Protein AF-A0A7S0QSA3-F1 (afdb_monomer_lite)

Sequence (160 aa):
GHAGAPNDREMAAGDLVLCDMGGEYYCYASDITVTYPVAGRFDPDQRAVYEAVLAAKDAVEARMRPGVEWVAMHELAERVLVERLLGLGYLSGTVDELVAAEIPALFMPHGLGHLMGIDTHDVGGYPAGAVRATRPGLRSLRMQRDLLEGMVVTVEPGCY

InterPro domains:
  IPR000994 Peptidase M24 [PF00557] (2-160)
  IPR036005 Creatinase/aminopeptidase-like [G3DSA:3.90.230.10] (1-160)
  IPR036005 Creatinase/aminopeptidase-like [SSF55920] (4-160)
  IPR052433 Xaa-Pro dipeptidase-like [PTHR48480] (1-160)

Radius of gyration: 16.75 Å; chains: 1; bounding box: 37×42×35 Å

Foldseek 3Di:
DDPVCPPPDDDDQVDKDWDWDWDADPLFIDTDIDIDGPVRDDDPVRVLQVVLQVQLLVQLVVPDDFQDWLLVSQLSSLLSSLVSCVVVVVDDDDSVVCVVVVVSLVFFQAEQKAFGTSHNRDPDQAPPPRDQDPRGRRNRHSHGDGDDPPTDMDGHGGGD

Structure (mmCIF, N/CA/C/O backbone):
data_AF-A0A7S0QSA3-F1
#
_entry.id   AF-A0A7S0QSA3-F1
#
loop_
_atom_site.group_PDB
_atom_site.id
_atom_site.type_symbol
_atom_site.label_atom_id
_atom_site.label_alt_id
_atom_site.label_comp_id
_atom_site.label_asym_id
_atom_site.label_entity_id
_atom_site.label_seq_id
_atom_site.pdbx_PDB_ins_code
_atom_site.Cartn_x
_atom_site.Cartn_y
_atom_site.Cartn_z
_atom_site.occupancy
_atom_site.B_iso_or_equiv
_atom_site.auth_seq_id
_atom_site.auth_comp_id
_atom_site.auth_asym_id
_atom_site.auth_atom_id
_atom_site.pdbx_PDB_model_num
ATOM 1 N N . GLY A 1 1 ? 14.724 -5.028 -4.306 1.00 50.12 1 GLY A N 1
ATOM 2 C CA . GLY A 1 1 ? 15.576 -6.212 -4.046 1.00 50.12 1 GLY A CA 1
ATOM 3 C C . GLY A 1 1 ? 16.452 -5.957 -2.837 1.00 50.12 1 GLY A C 1
ATOM 4 O O . GLY A 1 1 ? 17.070 -4.902 -2.760 1.00 50.12 1 GLY A O 1
ATOM 5 N N . HIS A 1 2 ? 16.475 -6.866 -1.865 1.00 69.88 2 HIS A N 1
ATOM 6 C CA . HIS A 1 2 ? 17.347 -6.725 -0.698 1.00 69.88 2 HIS A CA 1
ATOM 7 C C . HIS A 1 2 ? 18.770 -7.151 -1.078 1.00 69.88 2 HIS A C 1
ATOM 9 O O . HIS A 1 2 ? 18.942 -8.211 -1.667 1.00 69.88 2 HIS A O 1
ATOM 15 N N . ALA A 1 3 ? 19.802 -6.370 -0.742 1.00 69.94 3 ALA A N 1
ATOM 16 C CA . ALA A 1 3 ? 21.185 -6.696 -1.126 1.00 69.94 3 ALA A CA 1
ATOM 17 C C . ALA A 1 3 ? 21.664 -8.073 -0.608 1.00 69.94 3 ALA A C 1
ATOM 19 O O . ALA A 1 3 ? 22.573 -8.660 -1.186 1.00 69.94 3 ALA A O 1
ATOM 20 N N . GLY A 1 4 ? 21.035 -8.600 0.453 1.00 82.12 4 GLY A N 1
ATOM 21 C CA . GLY A 1 4 ? 21.269 -9.951 0.980 1.00 82.12 4 GLY A CA 1
ATOM 22 C C . GLY A 1 4 ? 20.448 -11.074 0.326 1.00 82.12 4 GLY A C 1
ATOM 23 O O . GLY A 1 4 ? 20.606 -12.225 0.713 1.00 82.12 4 GLY A O 1
ATOM 24 N N . ALA A 1 5 ? 19.572 -10.761 -0.631 1.00 91.88 5 ALA A N 1
ATOM 25 C CA . ALA A 1 5 ? 18.738 -11.706 -1.375 1.00 91.88 5 ALA A CA 1
ATOM 26 C C . ALA A 1 5 ? 18.627 -11.230 -2.841 1.00 91.88 5 ALA A C 1
ATOM 28 O O . ALA A 1 5 ? 17.692 -10.500 -3.182 1.00 91.88 5 ALA A O 1
ATOM 29 N N . PRO A 1 6 ? 19.596 -11.579 -3.709 1.00 93.12 6 PRO A N 1
ATOM 30 C CA . PRO A 1 6 ? 19.841 -10.917 -4.995 1.00 93.12 6 PRO A CA 1
ATOM 31 C C . PRO A 1 6 ? 18.861 -11.303 -6.124 1.00 93.12 6 PRO A C 1
ATOM 33 O O . PRO A 1 6 ? 19.232 -11.262 -7.293 1.00 93.12 6 PRO A O 1
ATOM 36 N N . ASN A 1 7 ? 17.606 -11.629 -5.797 1.00 95.06 7 ASN A N 1
ATOM 37 C CA . ASN A 1 7 ? 16.544 -12.000 -6.743 1.00 95.06 7 ASN A CA 1
ATOM 38 C C . ASN A 1 7 ? 16.895 -13.203 -7.653 1.00 95.06 7 ASN A C 1
ATOM 40 O O . ASN A 1 7 ? 16.579 -13.197 -8.840 1.00 95.06 7 ASN A O 1
ATOM 44 N N . ASP A 1 8 ? 17.547 -14.232 -7.116 1.00 94.88 8 ASP A N 1
ATOM 45 C CA . ASP A 1 8 ? 18.048 -15.404 -7.852 1.00 94.88 8 ASP A CA 1
ATOM 46 C C . ASP A 1 8 ? 17.144 -16.649 -7.761 1.00 94.88 8 ASP A C 1
ATOM 48 O O . ASP A 1 8 ? 17.486 -17.712 -8.280 1.00 94.88 8 ASP A O 1
ATOM 52 N N . ARG A 1 9 ? 15.970 -16.533 -7.128 1.00 95.69 9 ARG A N 1
ATOM 53 C CA . ARG A 1 9 ? 14.992 -17.625 -7.046 1.00 95.69 9 ARG A CA 1
ATOM 54 C C . ARG A 1 9 ? 14.363 -17.894 -8.415 1.00 95.69 9 ARG A C 1
ATOM 56 O O . ARG A 1 9 ? 13.742 -17.013 -9.006 1.00 95.69 9 ARG A O 1
ATOM 63 N N . GLU A 1 10 ? 14.430 -19.144 -8.865 1.00 97.38 10 GLU A N 1
ATOM 64 C CA . GLU A 1 10 ? 13.682 -19.610 -10.033 1.00 97.38 10 GLU A CA 1
ATOM 65 C C . GLU A 1 10 ? 12.171 -19.602 -9.743 1.00 97.38 10 GLU A C 1
ATOM 67 O O . GLU A 1 10 ? 11.713 -20.082 -8.704 1.00 97.38 10 GLU A O 1
ATOM 72 N N . MET A 1 11 ? 11.395 -19.010 -10.651 1.00 97.56 11 MET A N 1
ATOM 73 C CA . MET A 1 11 ? 9.940 -18.919 -10.539 1.00 97.56 11 MET A CA 1
ATOM 74 C C . MET A 1 11 ? 9.276 -20.217 -11.000 1.00 97.56 11 MET A C 1
ATOM 76 O O . MET A 1 11 ? 9.642 -20.773 -12.034 1.00 97.56 11 MET A O 1
ATOM 80 N N . ALA A 1 12 ? 8.261 -20.667 -10.268 1.00 97.06 12 ALA A N 1
ATOM 81 C CA . ALA A 1 12 ? 7.519 -21.887 -10.549 1.00 97.06 12 ALA A CA 1
ATOM 82 C C . ALA A 1 12 ? 6.035 -21.606 -10.830 1.00 97.06 12 ALA A C 1
ATOM 84 O O . ALA A 1 12 ? 5.461 -20.597 -10.414 1.00 97.06 12 ALA A O 1
ATOM 85 N N . ALA A 1 13 ? 5.380 -22.533 -11.531 1.00 96.12 13 ALA A N 1
ATOM 86 C CA . ALA A 1 13 ? 3.927 -22.505 -11.658 1.00 96.12 13 ALA A CA 1
ATOM 87 C C . ALA A 1 13 ? 3.275 -22.604 -10.266 1.00 96.12 13 ALA A C 1
ATOM 89 O O . ALA A 1 13 ? 3.651 -23.459 -9.467 1.00 96.12 13 ALA A O 1
ATOM 90 N N . GLY A 1 14 ? 2.295 -21.739 -9.998 1.00 95.94 14 GLY A N 1
ATOM 91 C CA . GLY A 1 14 ? 1.664 -21.591 -8.680 1.00 95.94 14 GLY A CA 1
ATOM 92 C C . GLY A 1 14 ? 2.210 -20.419 -7.857 1.00 95.94 14 GLY A C 1
ATOM 93 O O . GLY A 1 14 ? 1.543 -19.983 -6.924 1.00 95.94 14 GLY A O 1
ATOM 94 N N . ASP A 1 15 ? 3.357 -19.846 -8.232 1.00 97.56 15 ASP A N 1
ATOM 95 C CA . ASP A 1 15 ? 3.863 -18.637 -7.585 1.00 97.56 15 ASP A CA 1
ATOM 96 C C . ASP A 1 15 ? 3.075 -17.384 -8.014 1.00 97.56 15 ASP A C 1
ATOM 98 O O . ASP A 1 15 ? 2.681 -17.225 -9.180 1.00 97.56 15 ASP A O 1
ATOM 102 N N . LEU A 1 16 ? 2.939 -16.447 -7.072 1.00 97.44 16 LEU A N 1
ATOM 103 C CA . LEU A 1 16 ? 2.693 -15.035 -7.354 1.00 97.44 16 LEU A CA 1
ATOM 104 C C . LEU A 1 16 ? 4.025 -14.290 -7.430 1.00 97.44 16 LEU A C 1
ATOM 106 O O . LEU A 1 16 ? 4.902 -14.464 -6.584 1.00 97.44 16 LEU A O 1
ATOM 110 N N . VAL A 1 17 ? 4.151 -13.418 -8.423 1.00 97.81 17 VAL A N 1
ATOM 111 C CA . VAL A 1 17 ? 5.224 -12.433 -8.510 1.00 97.81 17 VAL A CA 1
ATOM 112 C C . VAL A 1 17 ? 4.717 -11.134 -7.913 1.00 97.81 17 VAL A C 1
ATOM 114 O O . VAL A 1 17 ? 3.706 -10.609 -8.373 1.00 97.81 17 VAL A O 1
ATOM 117 N N . LEU A 1 18 ? 5.447 -10.603 -6.936 1.00 98.25 18 LEU A N 1
ATOM 118 C CA . LEU A 1 18 ? 5.368 -9.209 -6.516 1.00 98.25 18 LEU A CA 1
ATOM 119 C C . LEU A 1 18 ? 6.620 -8.513 -7.044 1.00 98.25 18 LEU A C 1
ATOM 121 O O . LEU A 1 18 ? 7.739 -8.830 -6.641 1.00 98.25 18 LEU A O 1
ATOM 125 N N . CYS A 1 19 ? 6.429 -7.610 -7.996 1.00 97.56 19 CYS A N 1
ATOM 126 C CA . CYS A 1 19 ? 7.502 -6.920 -8.688 1.00 97.56 19 CYS A CA 1
ATOM 127 C C . CYS A 1 19 ? 7.435 -5.433 -8.362 1.00 97.56 19 CYS A C 1
ATOM 129 O O . CYS A 1 19 ? 6.643 -4.704 -8.953 1.00 97.56 19 CYS A O 1
ATOM 131 N N . ASP A 1 20 ? 8.247 -5.030 -7.394 1.00 97.94 20 ASP A N 1
ATOM 132 C CA . ASP A 1 20 ? 8.416 -3.648 -6.962 1.00 97.94 20 ASP A CA 1
ATOM 133 C C . ASP A 1 20 ? 9.662 -3.055 -7.631 1.00 97.94 20 ASP A C 1
ATOM 135 O O . ASP A 1 20 ? 10.796 -3.480 -7.359 1.00 97.94 20 ASP A O 1
ATOM 139 N N . MET A 1 21 ? 9.438 -2.166 -8.600 1.00 97.50 21 MET A N 1
ATOM 140 C CA . MET A 1 21 ? 10.487 -1.570 -9.417 1.00 97.50 21 MET A CA 1
ATOM 141 C C . MET A 1 21 ? 10.151 -0.132 -9.801 1.00 97.50 21 MET A C 1
ATOM 143 O O . MET A 1 21 ? 9.084 0.174 -10.330 1.00 97.50 21 MET A O 1
ATOM 147 N N . GLY A 1 22 ? 11.153 0.724 -9.644 1.00 97.44 22 GLY A N 1
ATOM 148 C CA . GLY A 1 22 ? 11.136 2.118 -10.047 1.00 97.44 22 GLY A CA 1
ATOM 149 C C . GLY A 1 22 ? 12.308 2.460 -10.957 1.00 97.44 22 GLY A C 1
ATOM 150 O O . GLY A 1 22 ? 13.339 1.783 -10.963 1.00 97.44 22 GLY A O 1
ATOM 151 N N . GLY A 1 23 ? 12.149 3.527 -11.732 1.00 97.75 23 GLY A N 1
ATOM 152 C CA . GLY A 1 23 ? 13.238 4.185 -12.446 1.00 97.75 23 GLY A CA 1
ATOM 153 C C . GLY A 1 23 ? 13.463 5.599 -11.923 1.00 97.75 23 GLY A C 1
ATOM 154 O O . GLY A 1 23 ? 12.581 6.192 -11.303 1.00 97.75 23 GLY A O 1
ATOM 155 N N . GLU A 1 24 ? 14.626 6.158 -12.233 1.00 98.44 24 GLU A N 1
ATOM 156 C CA . GLU A 1 24 ? 14.930 7.565 -1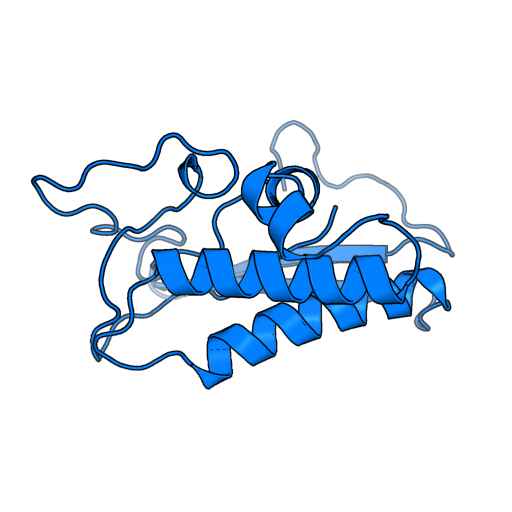1.998 1.00 98.44 24 GLU A CA 1
ATOM 157 C C . GLU A 1 24 ? 15.287 8.235 -13.327 1.00 98.44 24 GLU A C 1
ATOM 159 O O . GLU A 1 24 ? 16.059 7.692 -14.123 1.00 98.44 24 GLU A O 1
ATOM 164 N N . TYR A 1 25 ? 14.732 9.421 -13.576 1.00 98.44 25 TYR A N 1
ATOM 165 C CA . TYR A 1 25 ? 15.095 10.240 -14.728 1.00 98.44 25 TYR A CA 1
ATOM 166 C C . TYR A 1 25 ? 15.304 11.690 -14.311 1.00 98.44 25 TYR A C 1
ATOM 168 O O . TYR A 1 25 ? 14.422 12.312 -13.725 1.00 98.44 25 TYR A O 1
ATOM 176 N N . TYR A 1 26 ? 16.479 12.234 -14.634 1.00 98.31 26 TYR A N 1
A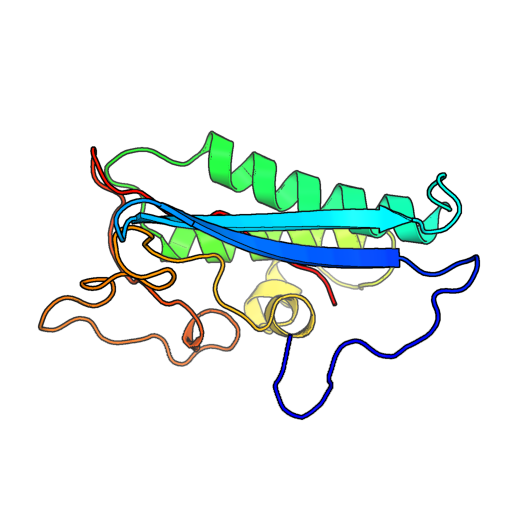TOM 177 C CA . TYR A 1 26 ? 16.889 13.577 -14.213 1.00 98.31 26 TYR A CA 1
ATOM 178 C C . TYR A 1 26 ? 16.712 13.802 -12.699 1.00 98.31 26 TYR A C 1
ATOM 180 O O . TYR A 1 26 ? 16.213 14.838 -12.268 1.00 98.31 26 TYR A O 1
ATOM 188 N N . CYS A 1 27 ? 17.109 12.800 -11.910 1.00 98.06 27 CYS A N 1
ATOM 189 C CA . CYS A 1 27 ? 16.969 12.755 -10.455 1.00 98.06 27 CYS A CA 1
ATOM 190 C C . CYS A 1 27 ? 15.526 12.755 -9.926 1.00 98.06 27 CYS A C 1
ATOM 192 O O . CYS A 1 27 ? 15.345 12.993 -8.743 1.00 98.06 27 CYS A O 1
ATOM 194 N N . TYR A 1 28 ? 14.504 12.518 -10.752 1.00 98.62 28 TYR A N 1
ATOM 195 C CA . TYR A 1 28 ? 13.136 12.295 -10.275 1.00 98.62 28 TYR A CA 1
ATOM 196 C C . TYR A 1 28 ? 12.827 10.805 -10.249 1.00 98.62 28 TYR A C 1
ATOM 198 O O . TYR A 1 28 ? 12.967 10.124 -11.271 1.00 98.62 28 TYR A O 1
ATOM 206 N N . ALA A 1 29 ? 12.396 10.321 -9.089 1.00 98.62 29 ALA A N 1
ATOM 207 C CA . ALA A 1 29 ? 12.070 8.929 -8.853 1.00 98.62 29 ALA A CA 1
ATOM 208 C C . ALA A 1 29 ? 10.660 8.567 -9.352 1.00 98.62 29 ALA A C 1
ATOM 210 O O . ALA A 1 29 ? 9.755 9.396 -9.457 1.00 98.62 29 ALA A O 1
ATOM 211 N N . SER A 1 30 ? 10.482 7.281 -9.628 1.00 98.62 30 SER A N 1
ATOM 212 C CA . SER A 1 30 ? 9.193 6.609 -9.776 1.00 98.62 30 SER A CA 1
ATOM 213 C C . SER A 1 30 ? 9.213 5.345 -8.927 1.00 98.62 30 SER A C 1
ATOM 215 O O . SER A 1 30 ? 10.288 4.788 -8.703 1.00 98.62 30 SER A O 1
ATOM 217 N N . ASP A 1 31 ? 8.048 4.905 -8.465 1.00 98.75 31 ASP A N 1
ATOM 218 C CA . ASP A 1 31 ? 7.919 3.753 -7.578 1.00 98.75 31 ASP A CA 1
ATOM 219 C C . ASP A 1 31 ? 6.608 3.018 -7.867 1.00 98.75 31 ASP A C 1
ATOM 221 O O . ASP A 1 31 ? 5.524 3.602 -7.771 1.00 98.75 31 ASP A O 1
ATOM 225 N N . ILE A 1 32 ? 6.706 1.780 -8.355 1.00 98.69 32 ILE A N 1
ATOM 226 C CA . ILE A 1 32 ? 5.564 1.011 -8.851 1.00 98.69 32 ILE A CA 1
ATOM 227 C C . ILE A 1 32 ? 5.745 -0.453 -8.470 1.00 98.69 32 ILE A C 1
ATOM 229 O O . ILE A 1 32 ? 6.680 -1.124 -8.908 1.00 98.69 32 ILE A O 1
ATOM 233 N N . THR A 1 33 ? 4.753 -0.985 -7.760 1.00 98.75 33 THR A N 1
ATOM 234 C CA . THR A 1 33 ? 4.627 -2.420 -7.511 1.00 98.75 33 THR A CA 1
ATOM 235 C C . THR A 1 33 ? 3.522 -3.033 -8.365 1.00 98.75 33 THR A C 1
ATOM 237 O O . THR A 1 33 ? 2.396 -2.536 -8.409 1.00 98.75 33 THR A O 1
ATOM 240 N N . VAL A 1 34 ? 3.818 -4.160 -9.018 1.00 98.44 34 VAL A N 1
ATOM 241 C CA . VAL A 1 34 ? 2.843 -4.967 -9.767 1.00 98.44 34 VAL A CA 1
ATOM 242 C C . VAL A 1 34 ? 2.826 -6.393 -9.225 1.00 98.44 34 VAL A C 1
ATOM 244 O O . VAL A 1 34 ? 3.876 -7.014 -9.078 1.00 98.44 34 VAL A O 1
ATOM 247 N N . THR A 1 35 ? 1.628 -6.933 -8.980 1.00 98.62 35 THR A N 1
ATOM 248 C CA . THR A 1 35 ? 1.436 -8.329 -8.551 1.00 98.62 35 THR A CA 1
ATOM 249 C C . THR A 1 35 ? 0.715 -9.142 -9.624 1.00 98.62 35 THR A C 1
ATOM 251 O O . THR A 1 35 ? -0.326 -8.712 -10.120 1.00 98.62 35 THR A O 1
ATOM 254 N N . TYR A 1 36 ? 1.254 -10.307 -9.995 1.00 98.31 36 TYR A N 1
ATOM 255 C CA . TYR A 1 36 ? 0.681 -11.177 -11.031 1.00 98.31 36 TYR A CA 1
ATOM 256 C C . TYR A 1 36 ? 1.116 -12.649 -10.885 1.00 98.31 36 TYR A C 1
ATOM 258 O O . TYR A 1 36 ? 2.182 -12.927 -10.341 1.00 98.31 36 TYR A O 1
ATOM 266 N N . PRO A 1 37 ? 0.326 -13.619 -11.378 1.00 98.38 37 PRO A N 1
ATOM 267 C CA . PRO A 1 37 ? 0.656 -15.040 -11.297 1.00 98.38 37 PRO A CA 1
ATOM 268 C C . PRO A 1 37 ? 1.667 -15.447 -12.370 1.00 98.38 37 PRO A C 1
ATOM 270 O O . PRO A 1 37 ? 1.499 -15.115 -13.547 1.00 98.38 37 PRO A O 1
ATOM 273 N N . VAL A 1 38 ? 2.662 -16.260 -11.999 1.00 98.19 38 VAL A N 1
ATOM 274 C CA . VAL A 1 38 ? 3.667 -16.795 -12.942 1.00 98.19 38 VAL A CA 1
ATOM 275 C C . VAL A 1 38 ? 3.006 -17.598 -14.065 1.00 98.19 38 VAL A C 1
ATOM 277 O O . VAL A 1 38 ? 3.405 -17.514 -15.223 1.00 98.19 38 VAL A O 1
ATOM 280 N N . ALA A 1 39 ? 1.941 -18.337 -13.746 1.00 96.94 39 ALA A N 1
ATOM 281 C CA . ALA A 1 39 ? 1.195 -19.141 -14.713 1.00 96.94 39 ALA A CA 1
ATOM 282 C C . ALA A 1 39 ? 0.333 -18.310 -15.694 1.00 96.94 39 ALA A C 1
ATOM 284 O O . ALA A 1 39 ? -0.346 -18.879 -16.550 1.00 96.94 39 ALA A O 1
ATOM 285 N N . GLY A 1 40 ? 0.297 -16.976 -15.561 1.00 97.25 40 GLY A N 1
ATOM 286 C CA . GLY A 1 40 ? -0.498 -16.071 -16.401 1.00 97.25 40 GLY A CA 1
ATOM 287 C C . GLY A 1 40 ? -2.006 -16.076 -16.116 1.00 97.25 40 GLY A C 1
ATOM 288 O O . GLY A 1 40 ? -2.761 -15.346 -16.759 1.00 97.25 40 GLY A O 1
ATOM 289 N N . ARG A 1 41 ? -2.470 -16.886 -15.158 1.00 97.75 41 ARG A N 1
ATOM 290 C CA . ARG A 1 41 ? -3.853 -16.916 -14.662 1.00 97.75 41 ARG A CA 1
ATOM 291 C C . ARG A 1 41 ? -3.839 -17.067 -13.149 1.00 97.75 41 ARG A C 1
ATOM 293 O O . ARG A 1 41 ? -3.087 -17.893 -12.644 1.00 97.75 41 ARG A O 1
ATOM 300 N N . PHE A 1 42 ? -4.665 -16.279 -12.467 1.00 98.38 42 PHE A N 1
ATOM 301 C CA . PHE A 1 42 ? -4.824 -16.388 -11.022 1.00 98.38 42 PHE A CA 1
ATOM 302 C C . PHE A 1 42 ? -5.594 -17.665 -10.698 1.00 98.38 42 PHE A C 1
ATOM 304 O O . PHE A 1 42 ? -6.633 -17.930 -11.315 1.00 98.38 42 PHE A O 1
ATOM 311 N N . ASP A 1 43 ? -5.109 -18.428 -9.726 1.00 97.12 43 ASP A N 1
ATOM 312 C CA . ASP A 1 43 ? -5.948 -19.408 -9.044 1.00 97.12 43 ASP A CA 1
ATOM 313 C C . ASP A 1 43 ? -6.935 -18.709 -8.076 1.00 97.12 43 ASP A C 1
ATOM 315 O O . ASP A 1 43 ? -6.855 -17.487 -7.886 1.00 97.12 43 ASP A O 1
ATOM 319 N N . PRO A 1 44 ? -7.920 -19.435 -7.511 1.00 97.00 44 PRO A N 1
ATOM 320 C CA . PRO A 1 44 ? -8.926 -18.834 -6.640 1.00 97.00 44 PRO A CA 1
ATOM 321 C C . PRO A 1 44 ? -8.360 -18.113 -5.410 1.00 97.00 44 PRO A C 1
ATOM 323 O O . PRO A 1 44 ? -8.840 -17.024 -5.096 1.00 97.00 44 PRO A O 1
ATOM 326 N N . ASP A 1 45 ? -7.339 -18.669 -4.756 1.00 95.88 45 ASP A N 1
ATOM 327 C CA . ASP A 1 45 ? -6.769 -18.100 -3.531 1.00 95.88 45 ASP A CA 1
ATOM 328 C C . ASP A 1 45 ? -5.911 -16.873 -3.865 1.00 95.88 45 ASP A C 1
ATOM 330 O O . ASP A 1 45 ? -6.051 -15.812 -3.250 1.00 95.88 45 ASP A O 1
ATOM 334 N N . GLN A 1 46 ? -5.093 -16.966 -4.918 1.00 97.88 46 GLN A N 1
ATOM 335 C CA . GLN A 1 46 ? -4.317 -15.836 -5.430 1.00 97.88 46 GLN A CA 1
ATOM 336 C C . GLN A 1 46 ? -5.221 -14.664 -5.823 1.00 97.88 46 GLN A C 1
ATOM 338 O O . GLN A 1 46 ? -4.938 -13.509 -5.496 1.00 97.88 46 GLN A O 1
ATOM 343 N N . ARG A 1 47 ? -6.319 -14.954 -6.535 1.00 98.06 47 ARG A N 1
ATOM 344 C CA . ARG A 1 47 ? -7.293 -13.943 -6.950 1.00 98.06 47 ARG A CA 1
ATOM 345 C C . ARG A 1 47 ? -7.954 -13.289 -5.743 1.00 98.06 47 ARG A C 1
ATOM 347 O O . ARG A 1 47 ? -8.107 -12.071 -5.735 1.00 98.06 47 ARG A O 1
ATOM 354 N N . ALA A 1 48 ? -8.335 -14.083 -4.747 1.00 97.50 48 ALA A N 1
ATOM 355 C CA . ALA A 1 48 ? -9.009 -13.601 -3.553 1.00 97.50 48 ALA A CA 1
ATOM 356 C C . ALA A 1 48 ? -8.161 -12.572 -2.789 1.00 97.50 48 ALA A C 1
ATOM 358 O O . ALA A 1 48 ? -8.644 -11.480 -2.485 1.00 97.50 48 ALA A O 1
ATOM 359 N N . VAL A 1 49 ? -6.884 -12.882 -2.539 1.00 97.50 49 VAL A N 1
ATOM 360 C CA . VAL A 1 49 ? -5.961 -11.961 -1.854 1.00 97.50 49 VAL A CA 1
ATOM 361 C C . VAL A 1 49 ? -5.656 -10.735 -2.721 1.00 97.50 49 VAL A C 1
ATOM 363 O O . VAL A 1 49 ? -5.692 -9.608 -2.227 1.00 97.50 49 VAL A O 1
ATOM 366 N N . TYR A 1 50 ? -5.437 -10.920 -4.027 1.00 98.62 50 TYR A N 1
ATOM 367 C CA . TYR A 1 50 ? -5.219 -9.809 -4.958 1.00 98.62 50 TYR A CA 1
ATOM 368 C C . TYR A 1 50 ? -6.395 -8.818 -4.965 1.00 98.62 50 TYR A C 1
ATOM 370 O O . TYR A 1 50 ? -6.197 -7.611 -4.838 1.00 98.62 50 TYR A O 1
ATOM 378 N N . GLU A 1 51 ? -7.632 -9.313 -5.067 1.00 98.56 51 GLU A N 1
ATOM 379 C CA . GLU A 1 51 ? -8.837 -8.476 -5.068 1.00 98.56 51 GLU A CA 1
ATOM 380 C C . GLU A 1 51 ? -9.109 -7.823 -3.699 1.00 98.56 51 GLU A C 1
ATOM 382 O O . GLU A 1 51 ? -9.785 -6.790 -3.635 1.00 98.56 51 GLU A O 1
ATOM 387 N N . ALA A 1 52 ? -8.583 -8.382 -2.603 1.00 98.62 52 ALA A N 1
ATOM 388 C CA . ALA A 1 52 ? -8.621 -7.750 -1.287 1.00 98.62 52 ALA A CA 1
ATOM 389 C C . ALA A 1 52 ? -7.705 -6.517 -1.224 1.00 98.62 52 ALA A C 1
ATOM 391 O O . ALA A 1 52 ? -8.154 -5.439 -0.831 1.00 98.62 52 ALA A O 1
ATOM 392 N N . VAL A 1 53 ? -6.456 -6.654 -1.681 1.00 98.81 53 VAL A N 1
ATOM 393 C CA . VAL A 1 53 ? -5.489 -5.545 -1.750 1.00 98.81 53 VAL A CA 1
ATOM 394 C C . VAL A 1 53 ? -5.951 -4.472 -2.737 1.00 98.81 53 VAL A C 1
ATOM 396 O O . VAL A 1 53 ? -5.931 -3.285 -2.409 1.00 98.81 53 VAL A O 1
ATOM 399 N N . LEU A 1 54 ? -6.450 -4.875 -3.911 1.00 98.88 54 LEU A N 1
ATOM 400 C CA . LEU A 1 54 ? -7.009 -3.951 -4.900 1.00 98.88 54 LEU A CA 1
ATOM 401 C C . LEU A 1 54 ? -8.164 -3.129 -4.312 1.00 98.88 54 LEU A C 1
ATOM 403 O O . LEU A 1 54 ? -8.210 -1.916 -4.493 1.00 98.88 54 LEU A O 1
ATOM 407 N N . ALA A 1 55 ? -9.058 -3.759 -3.544 1.00 98.88 55 ALA A N 1
ATOM 408 C CA . ALA A 1 55 ? -10.152 -3.048 -2.891 1.00 98.88 55 ALA A CA 1
ATOM 409 C C . ALA A 1 55 ? -9.661 -2.021 -1.860 1.00 98.88 55 ALA A C 1
ATOM 411 O O . ALA A 1 55 ? -10.229 -0.933 -1.775 1.00 98.88 55 ALA A O 1
ATOM 412 N N . ALA A 1 56 ? -8.615 -2.343 -1.091 1.00 98.81 56 ALA A N 1
ATOM 413 C CA . ALA A 1 56 ? -8.010 -1.406 -0.147 1.00 98.81 56 ALA A CA 1
ATOM 414 C C . ALA A 1 56 ? -7.372 -0.208 -0.872 1.00 98.81 56 ALA A C 1
ATOM 416 O O . ALA A 1 56 ? -7.633 0.937 -0.497 1.00 98.81 56 ALA A O 1
ATOM 417 N N . LYS A 1 57 ? -6.613 -0.459 -1.950 1.00 98.88 57 LYS A N 1
ATOM 418 C CA . LYS A 1 57 ? -6.019 0.583 -2.805 1.00 98.88 57 LYS A CA 1
ATOM 419 C C . LYS A 1 57 ? -7.096 1.514 -3.359 1.00 98.88 57 LYS A C 1
ATOM 421 O O . LYS A 1 57 ? -7.031 2.724 -3.154 1.00 98.88 57 LYS A O 1
ATOM 426 N N . ASP A 1 58 ? -8.111 0.953 -4.010 1.00 98.88 58 ASP A N 1
ATOM 427 C CA . ASP A 1 58 ? -9.168 1.734 -4.657 1.00 98.88 58 ASP A CA 1
ATOM 428 C C . ASP A 1 58 ? -9.990 2.530 -3.628 1.00 98.88 58 ASP A C 1
ATOM 430 O O . ASP A 1 58 ? -10.395 3.667 -3.882 1.00 98.88 58 ASP A O 1
ATOM 434 N N . ALA A 1 59 ? -10.203 1.974 -2.429 1.00 98.88 59 ALA A N 1
ATOM 435 C CA . ALA A 1 59 ? -10.885 2.666 -1.339 1.00 98.88 59 ALA A CA 1
ATOM 436 C C . ALA A 1 59 ? -10.107 3.885 -0.821 1.00 98.88 59 ALA A C 1
ATOM 438 O O . ALA A 1 59 ? -10.746 4.887 -0.468 1.00 98.88 59 ALA A O 1
ATOM 439 N N . VAL A 1 60 ? -8.773 3.792 -0.758 1.00 98.88 60 VAL A N 1
ATOM 440 C CA . VAL A 1 60 ? -7.877 4.902 -0.405 1.00 98.88 60 VAL A CA 1
ATOM 441 C C . VAL A 1 60 ? -7.900 5.959 -1.500 1.00 98.88 60 VAL A C 1
ATOM 443 O O . VAL A 1 60 ? -8.254 7.102 -1.217 1.00 98.88 60 VAL A O 1
ATOM 446 N N . GLU A 1 61 ? -7.607 5.585 -2.748 1.00 98.69 61 GLU A N 1
ATOM 447 C CA . GLU A 1 61 ? -7.546 6.521 -3.880 1.00 98.69 61 GLU A CA 1
ATOM 448 C C . GLU A 1 61 ? -8.858 7.301 -4.046 1.00 98.69 61 GLU A C 1
ATOM 450 O O . GLU A 1 61 ? -8.841 8.514 -4.244 1.00 98.69 61 GLU A O 1
ATOM 455 N N . ALA A 1 62 ? -10.008 6.644 -3.860 1.00 98.69 62 ALA A N 1
ATOM 456 C CA . ALA A 1 62 ? -11.319 7.289 -3.938 1.00 98.69 62 ALA A CA 1
ATOM 457 C C . ALA A 1 62 ? -11.578 8.338 -2.836 1.00 98.69 62 ALA A C 1
ATOM 459 O O . ALA A 1 62 ? -12.492 9.158 -2.965 1.00 98.69 62 ALA A O 1
ATOM 460 N N . ARG A 1 63 ? -10.828 8.309 -1.728 1.00 98.62 63 ARG A N 1
ATOM 461 C CA . ARG A 1 63 ? -10.979 9.239 -0.594 1.00 98.62 63 ARG A CA 1
ATOM 462 C C . ARG A 1 63 ? -9.867 10.275 -0.502 1.00 98.62 63 ARG A C 1
ATOM 464 O O . ARG A 1 63 ? -10.044 11.250 0.231 1.00 98.62 63 ARG A O 1
ATOM 471 N N . MET A 1 64 ? -8.773 10.103 -1.239 1.00 98.50 64 MET A N 1
ATOM 472 C CA . MET A 1 64 ? -7.677 11.064 -1.275 1.00 98.50 64 MET A CA 1
ATOM 473 C C . MET A 1 64 ? -8.157 12.413 -1.810 1.00 98.50 64 MET A C 1
ATOM 475 O O . MET A 1 64 ? -8.673 12.534 -2.918 1.00 98.50 64 MET A O 1
ATOM 479 N N . ARG A 1 65 ? -7.980 13.447 -0.992 1.00 98.56 65 ARG A N 1
ATOM 480 C CA . ARG A 1 65 ? -8.210 14.852 -1.339 1.00 98.56 65 ARG A CA 1
ATOM 481 C C . ARG A 1 65 ? -7.493 15.746 -0.325 1.00 98.56 65 ARG A C 1
ATOM 483 O O . ARG A 1 65 ? -7.195 15.268 0.774 1.00 98.56 65 ARG A O 1
ATOM 490 N N . PRO A 1 66 ? -7.258 17.031 -0.641 1.00 98.69 66 PRO A N 1
ATOM 491 C CA . PRO A 1 66 ? -6.705 17.967 0.326 1.00 98.69 66 PRO A CA 1
ATOM 492 C C . PRO A 1 66 ? -7.492 17.991 1.648 1.00 98.69 66 PRO A C 1
ATOM 494 O O . PRO A 1 66 ? -8.725 17.978 1.642 1.00 98.69 66 PRO A O 1
ATOM 497 N N . GLY A 1 67 ? -6.775 18.021 2.772 1.00 98.25 67 GLY A N 1
ATOM 498 C CA . GLY A 1 67 ? -7.325 18.035 4.133 1.00 98.25 67 GLY A CA 1
ATOM 499 C C . GLY A 1 67 ? -7.630 16.661 4.741 1.00 98.25 67 GLY A C 1
ATOM 500 O O . GLY A 1 67 ? -8.150 16.604 5.850 1.00 98.25 67 GLY A O 1
ATOM 501 N N . VAL A 1 68 ? -7.349 15.557 4.043 1.00 98.31 68 VAL A N 1
ATOM 502 C CA . VAL A 1 68 ? -7.482 14.202 4.606 1.00 98.31 68 VAL A CA 1
ATOM 503 C C . VAL A 1 68 ? -6.174 13.776 5.268 1.00 98.31 68 VAL A C 1
ATOM 505 O O . VAL A 1 68 ? -5.122 13.827 4.636 1.00 98.31 68 VAL A O 1
ATOM 508 N N . GLU A 1 69 ? -6.245 13.305 6.512 1.00 97.69 69 GLU A N 1
ATOM 509 C CA . GLU A 1 69 ? -5.098 12.759 7.242 1.00 97.69 69 GLU A CA 1
ATOM 510 C C . GLU A 1 69 ? -4.588 11.456 6.606 1.00 97.69 69 GLU A C 1
ATOM 512 O O . GLU A 1 69 ? -5.346 10.503 6.408 1.00 97.69 69 GLU A O 1
ATOM 517 N N . TRP A 1 70 ? -3.279 11.360 6.351 1.00 98.31 70 TRP A N 1
ATOM 518 C CA . TRP A 1 70 ? -2.673 10.136 5.803 1.00 98.31 70 TRP A CA 1
ATOM 519 C C . TRP A 1 70 ? -2.791 8.928 6.744 1.00 98.31 70 TRP A C 1
ATOM 521 O O . TRP A 1 70 ? -2.940 7.793 6.295 1.00 98.31 70 TRP A O 1
ATOM 531 N N . VAL A 1 71 ? -2.798 9.173 8.058 1.00 97.88 71 VAL A N 1
ATOM 532 C CA . VAL A 1 71 ? -3.044 8.138 9.078 1.00 97.88 71 VAL A CA 1
ATOM 533 C C . VAL A 1 71 ? -4.425 7.507 8.890 1.00 97.88 71 VAL A C 1
ATOM 535 O O . VAL A 1 71 ? -4.534 6.285 8.874 1.00 97.88 71 VAL A O 1
ATOM 538 N N . ALA A 1 72 ? -5.458 8.320 8.647 1.00 98.31 72 ALA A N 1
ATOM 539 C CA . ALA A 1 72 ? -6.809 7.822 8.408 1.00 98.31 72 ALA A CA 1
ATOM 540 C C . ALA A 1 72 ? -6.910 6.997 7.111 1.00 98.31 72 ALA A C 1
ATOM 542 O O . ALA A 1 72 ? -7.732 6.087 7.018 1.00 98.31 72 ALA A O 1
ATOM 543 N N . MET A 1 73 ? -6.071 7.282 6.106 1.00 98.81 73 MET A N 1
ATOM 544 C CA . MET A 1 73 ? -5.988 6.452 4.898 1.00 98.81 73 MET A CA 1
ATOM 545 C C . MET A 1 73 ? -5.375 5.081 5.193 1.00 98.81 73 MET A C 1
ATOM 547 O O . MET A 1 73 ? -5.871 4.081 4.678 1.00 98.81 73 MET A O 1
ATOM 551 N N . HIS A 1 74 ? -4.350 5.008 6.048 1.00 98.75 74 HIS A N 1
ATOM 552 C CA . HIS A 1 74 ? -3.778 3.728 6.476 1.00 98.75 74 HIS A CA 1
ATOM 553 C C . HIS A 1 74 ? -4.804 2.877 7.227 1.00 98.75 74 HIS A C 1
ATOM 555 O O . HIS A 1 74 ? -5.031 1.732 6.849 1.00 98.75 74 HIS A O 1
ATOM 561 N N . GLU A 1 75 ? -5.493 3.458 8.211 1.00 98.56 75 GLU A N 1
ATOM 562 C CA . GLU A 1 75 ? -6.533 2.758 8.979 1.00 98.56 75 GLU A CA 1
ATOM 563 C C . GLU A 1 75 ? -7.709 2.312 8.090 1.00 98.56 75 GLU A C 1
ATOM 565 O O . GLU A 1 75 ? -8.302 1.252 8.299 1.00 98.56 75 GLU A O 1
ATOM 570 N N . LEU A 1 76 ? -8.042 3.092 7.056 1.00 98.88 76 LEU A N 1
ATOM 571 C CA . LEU A 1 76 ? -9.020 2.694 6.047 1.00 98.88 76 LEU A CA 1
ATOM 572 C C . LEU A 1 76 ? -8.557 1.463 5.258 1.00 98.88 76 LEU A C 1
ATOM 574 O O . LEU A 1 76 ? -9.353 0.542 5.070 1.00 98.88 76 LEU A O 1
ATOM 578 N N . ALA A 1 77 ? -7.312 1.450 4.776 1.00 98.81 77 ALA A N 1
ATOM 579 C CA . ALA A 1 77 ? -6.769 0.312 4.040 1.00 98.81 77 ALA A CA 1
ATOM 580 C C . ALA A 1 77 ? -6.761 -0.953 4.910 1.00 98.81 77 ALA A C 1
ATOM 582 O O . ALA A 1 77 ? -7.227 -2.002 4.466 1.00 98.81 77 ALA A O 1
ATOM 583 N N . GLU A 1 78 ? -6.326 -0.832 6.167 1.00 98.56 78 GLU A N 1
ATOM 584 C CA . GLU A 1 78 ? -6.357 -1.906 7.164 1.00 98.56 78 GLU A CA 1
ATOM 585 C C . GLU A 1 78 ? -7.771 -2.457 7.384 1.00 98.56 78 GLU A C 1
ATOM 587 O O . GLU A 1 78 ? -7.984 -3.672 7.356 1.00 98.56 78 GLU A O 1
ATOM 592 N N . ARG A 1 79 ? -8.760 -1.570 7.557 1.00 98.69 79 ARG A N 1
ATOM 593 C CA . ARG A 1 79 ? -10.162 -1.963 7.739 1.00 98.69 79 ARG A CA 1
ATOM 594 C C . ARG A 1 79 ? -10.710 -2.705 6.522 1.00 98.69 79 ARG A C 1
ATOM 596 O O . ARG A 1 79 ? -11.309 -3.766 6.689 1.00 98.69 79 ARG A O 1
ATOM 603 N N . VAL A 1 80 ? -10.499 -2.177 5.313 1.00 98.81 80 VAL A N 1
ATOM 604 C CA . VAL A 1 80 ? -10.967 -2.819 4.071 1.00 98.81 80 VAL A CA 1
ATOM 605 C C . VAL A 1 80 ? -10.296 -4.178 3.883 1.00 98.81 80 VAL A C 1
ATOM 607 O O . VAL A 1 80 ? -10.967 -5.144 3.519 1.00 98.81 80 VAL A O 1
ATOM 610 N N . LEU A 1 81 ? -8.998 -4.284 4.175 1.00 98.44 81 LEU A N 1
ATOM 611 C CA . LEU A 1 81 ? -8.276 -5.550 4.099 1.00 98.44 81 LEU A CA 1
ATOM 612 C C . LEU A 1 81 ? -8.876 -6.587 5.059 1.00 98.44 81 LEU A C 1
ATOM 614 O O . LEU A 1 81 ? -9.190 -7.699 4.638 1.00 98.44 81 LEU A O 1
ATOM 618 N N . VAL A 1 82 ? -9.124 -6.218 6.319 1.00 98.38 82 VAL A N 1
ATOM 619 C CA . VAL A 1 82 ? -9.760 -7.112 7.302 1.00 98.38 82 VAL A CA 1
ATOM 620 C C . VAL A 1 82 ? -11.172 -7.517 6.890 1.00 98.38 82 VAL A C 1
ATOM 622 O O . VAL A 1 82 ? -11.507 -8.695 6.988 1.00 98.38 82 VAL A O 1
ATOM 625 N N . GLU A 1 83 ? -11.994 -6.587 6.397 1.00 98.50 83 GLU A N 1
ATOM 626 C CA . GLU A 1 83 ? -13.337 -6.888 5.880 1.00 98.50 83 GLU A CA 1
ATOM 627 C C . GLU A 1 83 ? -13.291 -7.949 4.775 1.00 98.50 83 GLU A C 1
ATOM 629 O O . GLU A 1 83 ? -14.086 -8.894 4.771 1.00 98.50 83 GLU A O 1
ATOM 634 N N . ARG A 1 84 ? -12.328 -7.825 3.856 1.00 98.31 84 ARG A N 1
ATOM 635 C CA . ARG A 1 84 ? -12.130 -8.782 2.766 1.00 98.31 84 ARG A CA 1
ATOM 636 C C . ARG A 1 84 ? -11.645 -10.136 3.275 1.00 98.31 84 ARG A C 1
ATOM 638 O O . ARG A 1 84 ? -12.237 -11.149 2.915 1.00 98.31 84 ARG A O 1
ATOM 645 N N . LEU A 1 85 ? -10.631 -10.168 4.138 1.00 97.88 85 LEU A N 1
ATOM 646 C CA . LEU A 1 85 ? -10.088 -11.411 4.698 1.00 97.88 85 LEU A CA 1
ATOM 647 C C . LEU A 1 85 ? -11.107 -12.159 5.577 1.00 97.88 85 LEU A C 1
ATOM 649 O O . LEU A 1 85 ? -11.159 -13.389 5.542 1.00 97.88 85 LEU A O 1
ATOM 653 N N . LEU A 1 86 ? -11.963 -11.437 6.309 1.00 97.62 86 LEU A N 1
ATOM 654 C CA . LEU A 1 86 ? -13.117 -12.007 7.013 1.00 97.62 86 LEU A CA 1
ATOM 655 C C . LEU A 1 86 ? -14.116 -12.642 6.041 1.00 97.62 86 LEU A C 1
ATOM 657 O O . LEU A 1 86 ? -14.531 -13.779 6.251 1.00 97.62 86 LEU A O 1
ATOM 661 N N . GLY A 1 87 ? -14.481 -11.936 4.966 1.00 96.62 87 GLY A N 1
ATOM 662 C CA . GLY A 1 87 ? -15.399 -12.450 3.944 1.00 96.62 87 GLY A CA 1
ATOM 663 C C . GLY A 1 87 ? -14.883 -13.700 3.221 1.00 96.62 87 GLY A C 1
ATOM 664 O O . GLY A 1 87 ? -15.680 -14.516 2.765 1.00 96.62 87 GLY A O 1
ATOM 665 N N . LEU A 1 88 ? -13.560 -13.868 3.158 1.00 95.50 88 LEU A N 1
ATOM 666 C CA . LEU A 1 88 ? -12.880 -15.041 2.602 1.00 95.50 88 LEU A CA 1
ATOM 667 C C . LEU A 1 88 ? -12.731 -16.198 3.606 1.00 95.50 88 LEU A C 1
ATOM 669 O O . LEU A 1 88 ? -12.375 -17.305 3.213 1.00 95.50 88 LEU A O 1
ATOM 673 N N . GLY A 1 89 ? -13.016 -15.966 4.891 1.00 96.25 89 GLY A N 1
ATOM 674 C CA . GLY A 1 89 ? -12.906 -16.974 5.946 1.00 96.25 89 GLY A CA 1
ATOM 675 C C . GLY A 1 89 ? -11.497 -17.169 6.515 1.00 96.25 89 GLY A C 1
ATOM 676 O O . GLY A 1 89 ? -11.280 -18.128 7.251 1.00 96.25 89 GLY A O 1
ATOM 677 N N . TYR A 1 90 ? -10.544 -16.275 6.219 1.00 95.06 90 TYR A N 1
ATOM 678 C CA . TYR A 1 90 ? -9.192 -16.323 6.799 1.00 95.06 90 TYR A CA 1
ATOM 679 C C . TYR A 1 90 ? -9.135 -15.799 8.237 1.00 95.06 90 TYR A C 1
ATOM 681 O O . TYR A 1 90 ? -8.214 -16.124 8.985 1.00 95.06 90 TYR A O 1
ATOM 689 N N . LEU A 1 91 ? -10.116 -14.986 8.626 1.00 97.12 91 LEU A N 1
ATOM 690 C CA . LEU A 1 91 ? -10.235 -14.394 9.954 1.00 97.12 91 LEU A CA 1
ATOM 691 C C . LEU A 1 91 ? -11.570 -14.790 10.593 1.00 97.12 91 LEU A C 1
ATOM 693 O O . LEU A 1 91 ? -12.481 -15.293 9.938 1.00 97.12 91 LEU A O 1
ATOM 697 N N . SER A 1 92 ? -11.698 -14.566 11.897 1.00 97.38 92 SER A N 1
ATOM 698 C CA . SER A 1 92 ? -12.930 -14.813 12.652 1.00 97.38 92 SER A CA 1
ATOM 699 C C . SER A 1 92 ? -13.135 -13.724 13.700 1.00 97.38 92 SER A C 1
ATOM 701 O O . SER A 1 92 ? -12.165 -13.239 14.277 1.00 97.38 92 SER A O 1
ATOM 703 N N . GLY A 1 93 ? -14.395 -13.360 13.945 1.00 97.38 93 GLY A N 1
ATOM 704 C CA . GLY A 1 93 ? -14.784 -12.231 14.798 1.00 97.38 93 GLY A CA 1
ATOM 705 C C . GLY A 1 93 ? -15.389 -11.088 13.985 1.00 97.38 93 GLY A C 1
ATOM 706 O O . GLY A 1 93 ? -15.876 -11.296 12.872 1.00 97.38 93 GLY A O 1
ATOM 707 N N . THR A 1 94 ? -15.374 -9.882 14.545 1.00 98.38 94 THR A N 1
ATOM 708 C CA . THR A 1 94 ? -15.831 -8.661 13.870 1.00 98.38 94 THR A CA 1
ATOM 709 C C . THR A 1 94 ? -14.659 -7.799 13.404 1.00 98.38 94 THR A C 1
ATOM 711 O O . THR A 1 94 ? -13.559 -7.856 13.950 1.00 98.38 94 THR A O 1
ATOM 714 N N . VAL A 1 95 ? -14.901 -6.957 12.398 1.00 98.12 95 VAL A N 1
ATOM 715 C CA . VAL A 1 95 ? -13.898 -6.011 11.879 1.00 98.12 95 VAL A CA 1
ATOM 716 C C . VAL A 1 95 ? -13.367 -5.110 12.995 1.00 98.12 95 VAL A C 1
ATOM 718 O O . VAL A 1 95 ? -12.161 -4.908 13.101 1.00 98.12 95 VAL A O 1
ATOM 721 N N . ASP A 1 96 ? -14.258 -4.601 13.847 1.00 98.12 96 ASP A N 1
ATOM 722 C CA . ASP A 1 96 ? -13.899 -3.675 14.922 1.00 98.12 96 ASP A CA 1
ATOM 723 C C . ASP A 1 96 ? -13.005 -4.338 15.977 1.00 98.12 96 ASP A C 1
ATOM 725 O O . ASP A 1 96 ? -12.025 -3.733 16.406 1.00 98.12 96 ASP A O 1
ATOM 729 N N . GLU A 1 97 ? -13.288 -5.591 16.352 1.00 98.38 97 GLU A N 1
ATOM 730 C CA . GLU A 1 97 ? -12.444 -6.361 17.278 1.00 98.38 97 GLU A CA 1
ATOM 731 C C . GLU A 1 97 ? -11.044 -6.599 16.705 1.00 98.38 97 GLU A C 1
ATOM 733 O O . GLU A 1 97 ? -10.048 -6.424 17.406 1.00 98.38 97 GLU A O 1
ATOM 738 N N . LEU A 1 98 ? -10.957 -6.969 15.425 1.00 98.31 98 LEU A N 1
ATOM 739 C CA . LEU A 1 98 ? -9.687 -7.271 14.766 1.00 98.31 98 LEU A CA 1
ATOM 740 C C . LEU A 1 98 ? -8.826 -6.017 14.579 1.00 98.31 98 LEU A C 1
ATOM 742 O O . LEU A 1 98 ? -7.622 -6.062 14.826 1.00 98.31 98 LEU A O 1
ATOM 746 N N . VAL A 1 99 ? -9.435 -4.892 14.193 1.00 97.31 99 VAL A N 1
ATOM 747 C CA . VAL A 1 99 ? -8.742 -3.599 14.080 1.00 97.31 99 VAL A CA 1
ATOM 748 C C . VAL A 1 99 ? -8.286 -3.108 15.456 1.00 97.31 99 VAL A C 1
ATOM 750 O O . VAL A 1 99 ? -7.137 -2.703 15.601 1.00 97.31 99 VAL A O 1
ATOM 753 N N . ALA A 1 100 ? -9.132 -3.198 16.488 1.00 97.00 100 ALA A N 1
ATOM 754 C CA . ALA A 1 100 ? -8.755 -2.817 17.853 1.00 97.00 100 ALA A CA 1
ATOM 755 C C . ALA A 1 100 ? -7.620 -3.684 18.427 1.00 97.00 100 ALA A C 1
ATOM 757 O O . ALA A 1 100 ? -6.850 -3.220 19.267 1.00 97.00 100 ALA A O 1
ATOM 758 N N . ALA A 1 101 ? -7.509 -4.933 17.973 1.00 97.50 101 ALA A N 1
ATOM 759 C CA . ALA A 1 101 ? -6.427 -5.846 18.325 1.00 97.50 101 ALA A CA 1
ATOM 760 C C . ALA A 1 101 ? -5.173 -5.698 17.437 1.00 97.50 101 ALA A C 1
ATOM 762 O O . ALA A 1 101 ? -4.235 -6.479 17.594 1.00 97.50 101 ALA A O 1
ATOM 763 N N . GLU A 1 102 ? -5.135 -4.719 16.524 1.00 97.31 102 GLU A N 1
ATOM 764 C CA . GLU A 1 102 ? -4.018 -4.470 15.595 1.00 97.31 102 GLU A CA 1
ATOM 765 C C . GLU A 1 102 ? -3.688 -5.676 14.689 1.00 97.31 102 GLU A C 1
ATOM 767 O O . GLU A 1 102 ? -2.569 -5.814 14.193 1.00 97.31 102 GLU A O 1
ATOM 772 N N . ILE A 1 103 ? -4.665 -6.560 14.449 1.00 98.00 103 ILE A N 1
ATOM 773 C CA . ILE A 1 103 ? -4.527 -7.706 13.540 1.00 98.00 103 ILE A CA 1
ATOM 774 C C . ILE A 1 103 ? -4.186 -7.296 12.098 1.00 98.00 103 ILE A C 1
ATOM 776 O O . ILE A 1 103 ? -3.368 -7.999 11.499 1.00 98.00 103 ILE A O 1
ATOM 780 N N . PRO A 1 104 ? -4.725 -6.197 11.517 1.00 97.81 104 PRO A N 1
ATOM 781 C CA . PRO A 1 104 ? -4.350 -5.797 10.160 1.00 97.81 104 PRO A CA 1
ATOM 782 C C . PRO A 1 104 ? -2.833 -5.660 9.954 1.00 97.81 104 PRO A C 1
ATOM 784 O O . PRO A 1 104 ? -2.319 -6.072 8.916 1.00 97.81 104 PRO A O 1
ATOM 787 N N . ALA A 1 105 ? -2.101 -5.177 10.963 1.00 97.75 105 ALA A N 1
ATOM 788 C CA . ALA A 1 105 ? -0.655 -4.977 10.898 1.00 97.75 105 ALA A CA 1
ATOM 789 C C . ALA A 1 105 ? 0.158 -6.282 10.786 1.00 97.75 105 ALA A C 1
ATOM 791 O O . ALA A 1 105 ? 1.350 -6.231 10.482 1.00 97.75 105 ALA A O 1
ATOM 792 N N . LEU A 1 106 ? -0.455 -7.447 11.037 1.00 97.88 106 LEU A N 1
ATOM 793 C CA . LEU A 1 106 ? 0.165 -8.746 10.758 1.00 97.88 106 LEU A CA 1
ATOM 794 C C . LEU A 1 106 ? 0.230 -9.030 9.252 1.00 97.88 106 LEU A C 1
ATOM 796 O O . LEU A 1 106 ? 1.183 -9.660 8.807 1.00 97.88 106 LEU A O 1
ATOM 800 N N . PHE A 1 107 ? -0.751 -8.536 8.492 1.00 98.19 107 PHE A N 1
ATOM 801 C CA . PHE A 1 107 ? -0.859 -8.719 7.043 1.00 98.19 107 PHE A CA 1
ATOM 802 C C . PHE A 1 107 ? -0.295 -7.528 6.261 1.00 98.19 107 PHE A C 1
ATOM 804 O O . PHE A 1 107 ? 0.223 -7.718 5.169 1.00 98.19 107 PHE A O 1
ATOM 811 N N . MET A 1 108 ? -0.355 -6.313 6.820 1.00 98.50 108 MET A N 1
ATOM 812 C CA . MET A 1 108 ? 0.216 -5.090 6.243 1.00 98.50 108 MET A CA 1
ATOM 813 C C . MET A 1 108 ? 1.162 -4.410 7.255 1.00 98.50 108 MET A C 1
ATOM 815 O O . MET A 1 108 ? 0.798 -3.430 7.903 1.00 98.50 108 MET A O 1
ATOM 819 N N . PRO A 1 109 ? 2.391 -4.928 7.447 1.00 98.25 109 PRO A N 1
ATOM 820 C CA . PRO A 1 109 ? 3.296 -4.453 8.503 1.00 98.25 109 PRO A CA 1
ATOM 821 C C . PRO A 1 109 ? 4.011 -3.127 8.177 1.00 98.25 109 PRO A C 1
ATOM 823 O O . PRO A 1 109 ? 4.627 -2.507 9.058 1.00 98.25 109 PRO A O 1
ATOM 826 N N . HIS A 1 110 ? 3.986 -2.708 6.911 1.00 98.56 110 HIS A N 1
ATOM 827 C CA . HIS A 1 110 ? 4.580 -1.461 6.433 1.00 98.56 110 HIS A CA 1
ATOM 828 C C . HIS A 1 110 ? 3.554 -0.316 6.446 1.00 98.56 110 HIS A C 1
ATOM 830 O O . HIS A 1 110 ? 2.359 -0.526 6.616 1.00 98.56 110 HIS A O 1
ATOM 836 N N . GLY A 1 111 ? 4.026 0.925 6.288 1.00 98.50 111 GLY A N 1
ATOM 837 C CA . GLY A 1 111 ? 3.136 2.074 6.117 1.00 98.50 111 GLY A CA 1
ATOM 838 C C . GLY A 1 111 ? 2.396 2.014 4.778 1.00 98.50 111 GLY A C 1
ATOM 839 O O . GLY A 1 111 ? 2.915 1.448 3.828 1.00 98.50 111 GLY A O 1
ATOM 840 N N . LEU A 1 112 ? 1.221 2.645 4.686 1.00 98.81 112 LEU A N 1
ATOM 841 C CA . LEU A 1 112 ? 0.384 2.620 3.470 1.00 98.81 112 LEU A CA 1
ATOM 842 C C . LEU A 1 112 ? 1.079 3.202 2.225 1.00 98.81 112 LEU A C 1
ATOM 844 O O . LEU A 1 112 ? 0.704 2.886 1.103 1.00 98.81 112 LEU A O 1
ATOM 848 N N . GLY A 1 113 ? 2.028 4.105 2.443 1.00 98.62 113 GLY A N 1
ATOM 849 C CA . GLY A 1 113 ? 2.797 4.764 1.402 1.00 98.62 113 GLY A CA 1
ATOM 850 C C . GLY A 1 113 ? 3.498 6.003 1.938 1.00 98.62 113 GLY A C 1
ATOM 851 O O . GLY A 1 113 ? 3.523 6.258 3.157 1.00 98.62 113 GLY A O 1
ATOM 852 N N . HIS A 1 114 ? 4.095 6.763 1.032 1.00 98.81 114 HIS A N 1
ATOM 853 C CA . HIS A 1 114 ? 5.039 7.824 1.353 1.00 98.81 114 HIS A CA 1
ATOM 854 C C . HIS A 1 114 ? 5.071 8.923 0.296 1.00 98.81 114 HIS A C 1
ATOM 856 O O . HIS A 1 114 ? 4.598 8.745 -0.821 1.00 98.81 114 HIS A O 1
ATOM 862 N N . LEU A 1 115 ? 5.650 10.073 0.656 1.00 98.75 115 LEU A N 1
ATOM 863 C CA . LEU A 1 115 ? 5.975 11.109 -0.322 1.00 98.75 115 LEU A CA 1
ATOM 864 C C . LEU A 1 115 ? 7.009 10.569 -1.317 1.00 98.75 115 LEU A C 1
ATOM 866 O O . LEU A 1 115 ? 7.891 9.801 -0.926 1.00 98.75 115 LEU A O 1
ATOM 870 N N . MET A 1 116 ? 6.899 10.983 -2.575 1.00 98.69 116 MET A N 1
ATOM 871 C CA . MET A 1 116 ? 7.821 10.616 -3.650 1.00 98.69 116 MET A CA 1
ATOM 872 C C . MET A 1 116 ? 8.162 11.852 -4.482 1.00 98.69 116 MET A C 1
ATOM 874 O O . MET A 1 116 ? 7.278 12.636 -4.823 1.00 98.69 116 MET A O 1
ATOM 878 N N . GLY A 1 117 ? 9.435 12.015 -4.831 1.00 98.62 117 GLY A N 1
ATOM 879 C CA . GLY A 1 117 ? 9.903 13.185 -5.564 1.00 98.62 117 GLY A CA 1
ATOM 880 C C . GLY A 1 117 ? 11.282 12.951 -6.157 1.00 98.62 117 GLY A C 1
ATOM 881 O O . GLY A 1 117 ? 11.434 12.123 -7.052 1.00 98.62 117 GLY A O 1
ATOM 882 N N . ILE A 1 118 ? 12.279 13.699 -5.678 1.00 98.44 118 ILE A N 1
ATOM 883 C CA . ILE A 1 118 ? 13.680 13.445 -6.048 1.00 98.44 118 ILE A CA 1
ATOM 884 C C . ILE A 1 118 ? 14.149 12.131 -5.419 1.00 98.44 118 ILE A C 1
ATOM 886 O O . ILE A 1 118 ? 14.682 11.267 -6.107 1.00 98.44 118 ILE A O 1
ATOM 890 N N . ASP A 1 119 ? 13.868 11.947 -4.130 1.00 98.44 11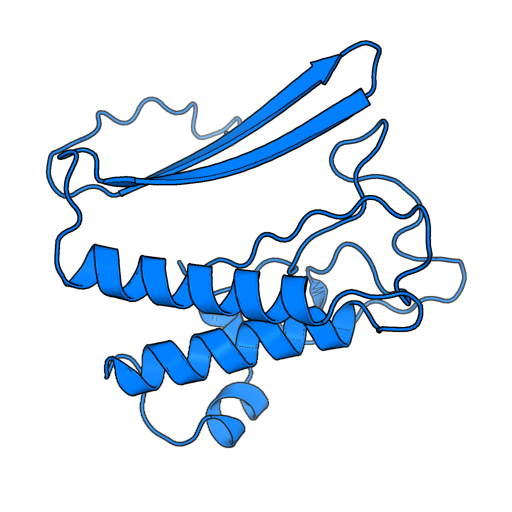9 ASP A N 1
ATOM 891 C CA . ASP A 1 119 ? 14.080 10.673 -3.455 1.00 98.44 119 ASP A CA 1
ATOM 892 C C . ASP A 1 119 ? 12.819 9.795 -3.579 1.00 98.44 119 ASP A C 1
ATOM 894 O O . ASP A 1 119 ? 11.691 10.295 -3.513 1.00 98.44 119 ASP A O 1
ATOM 898 N N . THR A 1 120 ? 12.992 8.471 -3.708 1.00 98.19 120 THR A N 1
ATOM 899 C CA . THR A 1 120 ? 11.869 7.508 -3.677 1.00 98.19 120 THR A CA 1
ATOM 900 C C . THR A 1 120 ? 11.056 7.673 -2.392 1.00 98.19 120 THR A C 1
ATOM 902 O O . THR A 1 120 ? 9.847 7.862 -2.437 1.00 98.19 120 THR A O 1
ATOM 905 N N . HIS A 1 121 ? 11.740 7.691 -1.244 1.00 98.44 121 HIS A N 1
ATOM 906 C CA . HIS A 1 121 ? 11.167 8.081 0.043 1.00 98.44 121 HIS A CA 1
ATOM 907 C C . HIS A 1 121 ? 11.476 9.558 0.312 1.00 98.44 121 HIS A C 1
ATOM 909 O O . HIS A 1 121 ? 12.458 9.865 0.991 1.00 98.44 121 HIS A O 1
ATOM 915 N N . ASP A 1 122 ? 10.650 10.453 -0.227 1.00 98.62 122 ASP A N 1
ATOM 916 C CA . ASP A 1 122 ? 10.930 11.889 -0.236 1.00 98.62 122 ASP A CA 1
ATOM 917 C C . ASP A 1 122 ? 10.846 12.545 1.152 1.00 98.62 122 ASP A C 1
ATOM 919 O O . ASP A 1 122 ? 10.262 12.032 2.118 1.00 98.62 122 ASP A O 1
ATOM 923 N N . VAL A 1 123 ? 11.475 13.711 1.260 1.00 98.19 123 VAL A N 1
ATOM 924 C CA . VAL A 1 123 ? 11.619 14.464 2.505 1.00 98.19 123 VAL A CA 1
ATOM 925 C C . VAL A 1 123 ? 10.292 15.038 3.019 1.00 98.19 123 VAL A C 1
ATOM 927 O O . VAL A 1 123 ? 9.286 15.145 2.326 1.00 98.19 123 VAL A O 1
ATOM 930 N N . GLY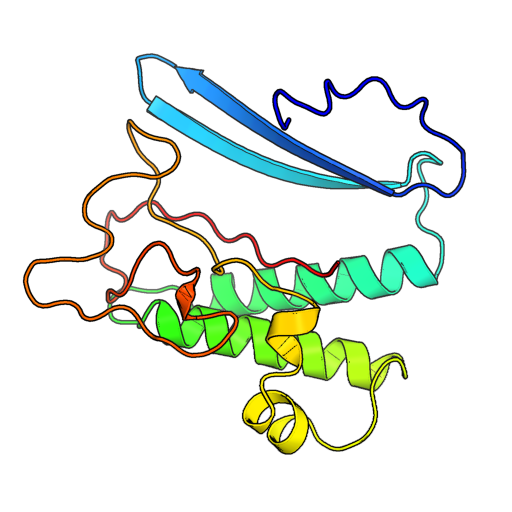 A 1 124 ? 10.288 15.480 4.280 1.00 97.38 124 GLY A N 1
ATOM 931 C CA . GLY A 1 124 ? 9.191 16.285 4.826 1.00 97.38 124 GLY A CA 1
ATOM 932 C C . GLY A 1 124 ? 7.975 15.502 5.326 1.00 97.38 124 GLY A C 1
ATOM 933 O O . GLY A 1 124 ? 7.026 16.130 5.796 1.00 97.38 124 GLY A O 1
ATOM 934 N N . GLY A 1 125 ? 8.000 14.166 5.319 1.00 97.81 125 GLY A N 1
ATOM 935 C CA . GLY A 1 125 ? 6.899 13.344 5.837 1.00 97.81 125 GLY A CA 1
ATOM 936 C C . GLY A 1 125 ? 6.559 13.586 7.318 1.00 97.81 125 GLY A C 1
ATOM 937 O O . GLY A 1 125 ? 5.399 13.479 7.711 1.00 97.81 125 GLY A O 1
ATOM 938 N N . TYR A 1 126 ? 7.541 13.988 8.131 1.00 97.50 126 TYR A N 1
ATOM 939 C CA . TYR A 1 126 ? 7.358 14.363 9.537 1.00 97.50 126 TYR A CA 1
ATOM 940 C C . TYR A 1 126 ? 7.855 15.796 9.766 1.00 97.50 126 TYR A C 1
ATOM 942 O O . TYR A 1 126 ? 9.062 16.000 9.919 1.00 97.50 126 TYR A O 1
ATOM 950 N N . PRO A 1 127 ? 6.967 16.807 9.759 1.00 92.75 127 PRO A N 1
ATOM 951 C CA . PRO A 1 127 ? 7.360 18.180 10.064 1.00 92.75 127 PRO A CA 1
ATOM 952 C C . PRO A 1 127 ? 7.810 18.327 11.526 1.00 92.75 127 PRO A C 1
ATOM 954 O O . PRO A 1 127 ? 7.563 17.460 12.366 1.00 92.75 127 PRO A O 1
ATOM 957 N N . ALA A 1 128 ? 8.465 19.445 11.847 1.00 93.94 128 ALA A N 1
ATOM 958 C CA . ALA A 1 128 ? 8.907 19.729 13.210 1.00 93.94 128 ALA A CA 1
ATOM 959 C C . ALA A 1 128 ? 7.732 19.644 14.203 1.00 93.94 128 ALA A C 1
ATOM 961 O O . ALA A 1 128 ? 6.697 20.276 14.007 1.00 93.94 128 ALA A O 1
ATOM 962 N N . GLY A 1 129 ? 7.905 18.852 15.263 1.00 91.81 129 GLY A N 1
ATOM 963 C CA . GLY A 1 129 ? 6.870 18.598 16.270 1.00 91.81 129 GLY A CA 1
ATOM 964 C C . GLY A 1 129 ? 5.939 17.418 15.967 1.00 91.81 129 GLY A C 1
ATOM 965 O O . GLY A 1 129 ? 5.177 17.033 16.849 1.00 91.81 129 GLY A O 1
ATOM 966 N N . ALA A 1 130 ? 6.011 16.803 14.780 1.00 92.00 130 ALA A N 1
ATOM 967 C CA . ALA A 1 130 ? 5.263 15.581 14.496 1.00 92.00 130 ALA A CA 1
ATOM 968 C C . ALA A 1 130 ? 5.797 14.403 15.329 1.00 92.00 130 ALA A C 1
ATOM 970 O O . ALA A 1 130 ? 7.005 14.166 15.395 1.00 92.00 130 ALA A O 1
ATOM 971 N N . VAL A 1 131 ? 4.887 13.645 15.945 1.00 92.06 131 VAL A N 1
ATOM 972 C CA . VAL A 1 131 ? 5.215 12.482 16.780 1.00 92.06 131 VAL A CA 1
ATOM 973 C C . VAL A 1 131 ? 4.748 11.223 16.079 1.00 92.06 131 VAL A C 1
ATOM 975 O O . VAL A 1 131 ? 3.550 10.973 15.979 1.00 92.06 131 VAL A O 1
ATOM 978 N N . ARG A 1 132 ? 5.710 10.410 15.643 1.00 94.44 132 ARG A N 1
ATOM 979 C CA . ARG A 1 132 ? 5.448 9.118 15.011 1.00 94.44 132 ARG A CA 1
ATOM 980 C C . ARG A 1 132 ? 4.627 8.219 15.938 1.00 94.44 132 ARG A C 1
ATOM 982 O O . ARG A 1 132 ? 4.980 8.031 17.102 1.00 94.44 132 ARG A O 1
ATOM 989 N N . ALA A 1 133 ? 3.563 7.637 15.391 1.00 94.81 133 ALA A N 1
ATOM 990 C CA . ALA A 1 133 ? 2.759 6.639 16.082 1.00 94.81 133 ALA A CA 1
ATOM 991 C C . ALA A 1 133 ? 3.611 5.438 16.528 1.00 94.81 133 ALA A C 1
ATOM 993 O O . ALA A 1 133 ? 4.590 5.069 15.882 1.00 94.81 133 ALA A O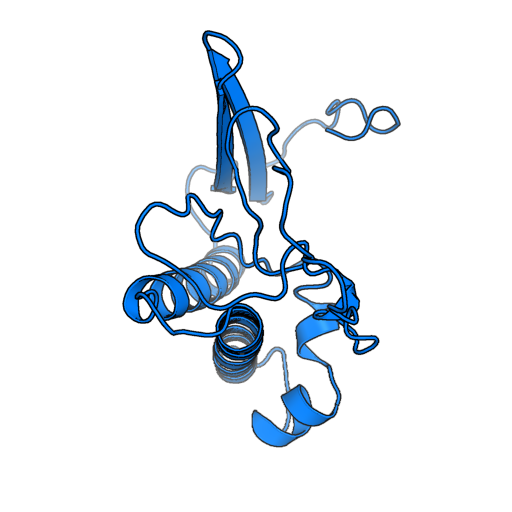 1
ATOM 994 N N . THR A 1 134 ? 3.227 4.803 17.632 1.00 95.81 134 THR A N 1
ATOM 995 C CA . THR A 1 134 ? 3.907 3.609 18.166 1.00 95.81 134 THR A CA 1
ATOM 996 C C . THR A 1 134 ? 3.138 2.315 17.910 1.00 95.81 134 THR A C 1
ATOM 998 O O . THR A 1 134 ? 3.707 1.231 18.064 1.00 95.81 134 THR A O 1
ATOM 1001 N N . ARG A 1 135 ? 1.867 2.423 17.497 1.00 96.12 135 ARG A N 1
ATOM 1002 C CA . ARG A 1 135 ? 0.994 1.291 17.161 1.00 96.12 135 ARG A CA 1
ATOM 1003 C C . ARG A 1 135 ? 1.593 0.461 16.006 1.00 96.12 135 ARG A C 1
ATOM 1005 O O . ARG A 1 135 ? 2.244 1.044 15.128 1.00 96.12 135 ARG A O 1
ATOM 1012 N N . PRO A 1 136 ? 1.437 -0.879 16.007 1.00 97.69 136 PRO A N 1
ATOM 1013 C CA . PRO A 1 136 ? 1.752 -1.723 14.849 1.00 97.69 136 PRO A CA 1
ATOM 1014 C C . PRO A 1 136 ? 1.114 -1.177 13.561 1.00 97.69 136 PRO A C 1
ATOM 1016 O O . PRO A 1 136 ? 0.099 -0.497 13.633 1.00 97.69 136 PRO A O 1
ATOM 1019 N N . GLY A 1 137 ? 1.747 -1.397 12.405 1.00 95.44 137 GLY A N 1
ATOM 1020 C CA . GLY A 1 137 ? 1.335 -0.776 11.135 1.00 95.44 137 GLY A CA 1
ATOM 1021 C C . GLY A 1 137 ? 1.700 0.711 11.088 1.00 95.44 137 GLY A C 1
ATOM 1022 O O . GLY A 1 137 ? 2.692 1.101 10.465 1.00 95.44 137 GLY A O 1
ATOM 1023 N N . LEU A 1 138 ? 0.996 1.540 11.865 1.00 97.19 138 LEU A N 1
ATOM 1024 C CA . LEU A 1 138 ? 1.142 3.001 11.886 1.00 97.19 138 LEU A CA 1
ATOM 1025 C C . LEU A 1 138 ? 2.560 3.498 12.193 1.00 97.19 138 LEU A C 1
ATOM 1027 O O . LEU A 1 138 ? 2.996 4.507 11.634 1.00 97.19 138 LEU A O 1
ATOM 1031 N N . ARG A 1 139 ? 3.322 2.800 13.045 1.00 97.56 139 ARG A N 1
ATOM 1032 C CA . ARG A 1 139 ? 4.726 3.158 13.333 1.00 97.56 139 ARG A CA 1
ATOM 1033 C C . ARG A 1 139 ? 5.628 3.140 12.096 1.00 97.56 139 ARG A C 1
ATOM 1035 O O . ARG A 1 139 ? 6.647 3.839 12.072 1.00 97.56 139 ARG A O 1
ATOM 1042 N N . SER A 1 140 ? 5.253 2.361 11.084 1.00 98.25 140 SER A N 1
ATOM 1043 C CA . SER A 1 140 ? 5.980 2.193 9.827 1.00 98.25 140 SER A CA 1
ATOM 1044 C C . SER A 1 140 ? 5.621 3.252 8.776 1.00 98.25 140 SER A C 1
ATOM 1046 O O . SER A 1 140 ? 6.276 3.303 7.737 1.00 98.25 140 SER A O 1
ATOM 1048 N N . LEU A 1 141 ? 4.630 4.125 9.021 1.00 98.38 141 LEU A N 1
ATOM 1049 C CA . LEU A 1 141 ? 4.290 5.220 8.104 1.00 98.38 141 LEU A CA 1
ATOM 1050 C C . LEU A 1 141 ? 5.491 6.131 7.852 1.00 98.38 141 LEU A C 1
ATOM 1052 O O . LEU A 1 141 ? 6.252 6.453 8.759 1.00 98.38 141 LEU A O 1
ATOM 1056 N N . ARG A 1 142 ? 5.683 6.587 6.614 1.00 98.38 142 ARG A N 1
ATOM 1057 C CA . ARG A 1 142 ? 6.753 7.552 6.299 1.00 98.38 142 ARG A CA 1
ATOM 1058 C C . ARG A 1 142 ? 6.276 8.999 6.315 1.00 98.38 142 ARG A C 1
ATOM 1060 O O . ARG A 1 142 ? 7.099 9.903 6.224 1.00 98.38 142 ARG A O 1
ATOM 1067 N N . MET A 1 143 ? 4.979 9.214 6.511 1.00 97.00 143 MET A N 1
ATOM 1068 C CA . MET A 1 143 ? 4.378 10.532 6.626 1.00 97.00 143 MET A CA 1
ATOM 1069 C C . MET A 1 143 ? 3.263 10.544 7.672 1.00 97.00 143 MET A C 1
ATOM 1071 O O . MET A 1 143 ? 2.482 9.600 7.767 1.00 97.00 143 MET A O 1
ATOM 1075 N N . GLN A 1 144 ? 3.165 11.646 8.414 1.00 95.44 144 GLN A N 1
ATOM 1076 C CA . GLN A 1 144 ? 2.024 11.969 9.268 1.00 95.44 144 GLN A CA 1
ATOM 1077 C C . GLN A 1 144 ? 1.628 13.423 9.024 1.00 95.44 144 GLN A C 1
ATOM 1079 O O . GLN A 1 144 ? 2.118 14.345 9.679 1.00 95.44 144 GLN A O 1
ATOM 1084 N N . ARG A 1 145 ? 0.802 13.614 7.996 1.00 96.12 145 ARG A N 1
ATOM 1085 C CA . ARG A 1 145 ? 0.345 14.915 7.510 1.00 96.12 145 ARG A CA 1
ATOM 1086 C C . ARG A 1 145 ? -1.051 14.779 6.924 1.00 96.12 145 ARG A C 1
ATOM 1088 O O . ARG A 1 145 ? -1.432 13.695 6.474 1.00 96.12 145 ARG A O 1
ATOM 1095 N N . ASP A 1 146 ? -1.740 15.905 6.854 1.00 97.75 146 ASP A N 1
ATOM 1096 C CA . ASP A 1 146 ? -2.853 16.070 5.931 1.00 97.75 146 ASP A CA 1
ATOM 1097 C C . ASP A 1 146 ? -2.318 16.093 4.502 1.00 97.75 146 ASP A C 1
ATOM 1099 O O . ASP A 1 146 ? -1.278 16.701 4.220 1.00 97.75 146 ASP A O 1
ATOM 1103 N N . LEU A 1 147 ? -3.051 15.454 3.596 1.00 98.50 147 LEU A N 1
ATOM 1104 C CA . LEU A 1 147 ? -2.828 15.598 2.168 1.00 98.50 147 LEU A CA 1
ATOM 1105 C C . LEU A 1 147 ? -3.069 17.054 1.769 1.00 98.50 147 LEU A C 1
ATOM 1107 O O . LEU A 1 147 ? -4.061 17.664 2.166 1.00 98.50 147 LEU A O 1
ATOM 1111 N N . LEU A 1 148 ? -2.171 17.607 0.961 1.00 98.38 148 LEU A N 1
ATOM 1112 C CA . LEU A 1 148 ? -2.284 18.943 0.383 1.00 98.38 148 LEU A CA 1
ATOM 1113 C C . LEU A 1 148 ? -2.191 18.844 -1.139 1.00 98.38 148 LEU A C 1
ATOM 1115 O O . LEU A 1 148 ? -1.595 17.909 -1.677 1.00 98.38 148 LEU A O 1
ATOM 1119 N N . GLU A 1 149 ? -2.768 19.821 -1.836 1.00 98.38 149 GLU A N 1
ATOM 1120 C CA . GLU A 1 149 ? -2.596 19.939 -3.285 1.00 98.38 149 GLU A CA 1
ATOM 1121 C C . GLU A 1 149 ? -1.102 20.020 -3.642 1.00 98.38 149 GLU A C 1
ATOM 1123 O O . GLU A 1 149 ? -0.326 20.700 -2.969 1.00 98.38 149 GLU A O 1
ATOM 1128 N N . GLY A 1 150 ? -0.695 19.291 -4.685 1.00 98.25 150 GLY A N 1
ATOM 1129 C CA . GLY A 1 150 ? 0.694 19.227 -5.147 1.00 98.25 150 GLY A CA 1
ATOM 1130 C C . GLY A 1 150 ? 1.577 18.189 -4.446 1.00 98.25 150 GLY A C 1
ATOM 1131 O O . GLY A 1 150 ? 2.701 17.979 -4.893 1.00 98.25 150 GLY A O 1
ATOM 1132 N N . MET A 1 151 ? 1.099 17.509 -3.396 1.00 98.62 151 MET A N 1
ATOM 1133 C CA . MET A 1 151 ? 1.807 16.340 -2.862 1.00 98.62 151 MET A CA 1
ATOM 1134 C C . MET A 1 151 ? 1.773 15.180 -3.862 1.00 98.62 151 MET A C 1
ATOM 1136 O O . MET A 1 151 ? 0.726 14.875 -4.433 1.00 98.62 151 MET A O 1
ATOM 1140 N N . VAL A 1 152 ? 2.908 14.501 -4.016 1.00 98.62 152 VAL A N 1
ATOM 1141 C CA . VAL A 1 152 ? 3.032 13.244 -4.763 1.00 98.62 152 VAL A CA 1
ATOM 1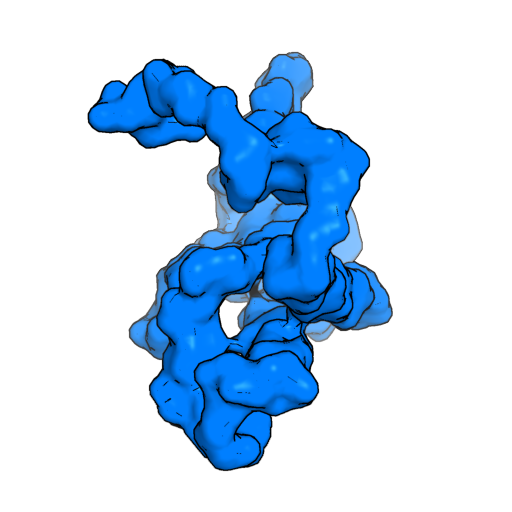142 C C . VAL A 1 152 ? 3.265 12.134 -3.746 1.00 98.62 152 VAL A C 1
ATOM 1144 O O . VAL A 1 152 ? 4.178 12.230 -2.926 1.00 98.62 152 VAL A O 1
ATOM 1147 N N . VAL A 1 153 ? 2.395 11.124 -3.747 1.00 98.62 153 VAL A N 1
ATOM 1148 C CA . VAL A 1 153 ? 2.331 10.096 -2.700 1.00 98.62 153 VAL A CA 1
ATOM 1149 C C . VAL A 1 153 ? 2.127 8.723 -3.339 1.00 98.62 153 VAL A C 1
ATOM 1151 O O . VAL A 1 153 ? 1.331 8.605 -4.272 1.00 98.62 153 VAL A O 1
ATOM 1154 N N . THR A 1 154 ? 2.809 7.696 -2.835 1.00 98.88 154 THR A N 1
ATOM 1155 C CA . THR A 1 154 ? 2.544 6.293 -3.186 1.00 98.88 154 THR A CA 1
ATOM 1156 C C . THR A 1 154 ? 1.303 5.771 -2.452 1.00 98.88 154 THR A C 1
ATOM 1158 O O . THR A 1 154 ? 1.038 6.128 -1.304 1.00 98.88 154 THR A O 1
ATOM 1161 N N . VAL A 1 155 ? 0.519 4.918 -3.113 1.00 98.81 155 VAL A N 1
ATOM 1162 C CA . VAL A 1 155 ? -0.602 4.186 -2.501 1.00 98.81 155 VAL A CA 1
ATOM 1163 C C . VAL A 1 155 ? -0.343 2.703 -2.712 1.00 98.81 155 VAL A C 1
ATOM 1165 O O . VAL A 1 155 ? -0.580 2.169 -3.793 1.00 98.81 155 VAL A O 1
ATOM 1168 N N . GLU A 1 156 ? 0.174 2.046 -1.684 1.00 98.81 156 GLU A N 1
ATOM 1169 C CA . GLU A 1 156 ? 0.780 0.717 -1.800 1.00 98.81 156 GLU A CA 1
ATOM 1170 C C . GLU A 1 156 ? 0.318 -0.229 -0.680 1.00 98.81 156 GLU A C 1
ATOM 1172 O O . GLU A 1 156 ? 1.150 -0.814 0.006 1.00 98.81 156 GLU A O 1
ATOM 1177 N N . PRO A 1 157 ? -0.995 -0.412 -0.430 1.00 98.81 157 PRO A N 1
ATOM 1178 C CA . PRO A 1 157 ? -1.424 -1.419 0.535 1.00 98.81 157 PRO A CA 1
ATOM 1179 C C . PRO A 1 157 ? -0.939 -2.814 0.115 1.00 98.81 157 PRO A C 1
ATOM 1181 O O . PRO A 1 157 ? -0.831 -3.117 -1.075 1.00 98.81 157 PRO A O 1
ATOM 1184 N N . GLY A 1 158 ? -0.694 -3.677 1.099 1.00 98.50 158 GLY A N 1
ATOM 1185 C CA . GLY A 1 158 ? -0.170 -5.025 0.894 1.00 98.50 158 GLY A CA 1
ATOM 1186 C C . GLY A 1 158 ? -0.830 -6.052 1.810 1.00 98.50 158 GLY A C 1
ATOM 1187 O O . GLY A 1 158 ? -1.431 -5.703 2.824 1.00 98.50 158 GLY A O 1
ATOM 1188 N N . CYS A 1 159 ? -0.730 -7.323 1.428 1.00 98.38 159 CYS A N 1
ATOM 1189 C CA . CYS A 1 159 ? -1.142 -8.469 2.233 1.00 98.38 159 CYS A CA 1
ATOM 1190 C C . CYS A 1 159 ? -0.108 -9.580 2.035 1.00 98.38 159 CYS A C 1
ATOM 1192 O O . CYS A 1 159 ? 0.055 -10.050 0.905 1.00 98.38 159 CYS A O 1
ATOM 1194 N N . TYR A 1 160 ? 0.580 -9.971 3.108 1.00 96.56 160 TYR A N 1
ATOM 1195 C CA . TYR A 1 160 ? 1.680 -10.946 3.090 1.00 96.56 160 TYR A CA 1
ATOM 1196 C C . TYR A 1 160 ? 1.430 -12.115 4.040 1.00 96.56 160 TYR A C 1
ATOM 1198 O O . TYR A 1 160 ? 0.697 -11.919 5.037 1.00 96.56 160 TYR A O 1
#

Organism: NCBI:txid233186

Secondary structure (DSSP, 8-state):
-BTTB-S-PPP-TTPEEEEE---EETTEE---EEEEETTSS--HHHHHHHHHHHHHHHHHHTT--TT-BHHHHHHHHHHHHHHHHHHTTSS-S-HHHHHHTTTHHHH--S-S--B-SSSSS-TTSS-TT-----STTGGG-S--SB--TT--B-------

pLDDT: mean 96.91, std 5.18, range [50.12, 98.88]